Protein AF-A0A6C0AN72-F1 (afdb_monomer_lite)

Sequence (175 aa):
MSFSGPPPAMPPPSGPFEASLTKIASSPYSLAVAIFLINLGGRFLPMEISKEQEKFLNQPWFRRIIIFVIFFLATRNIITAAWMALIVILCVGYLFNENSSLCILGKGGINNATCKTKGAAQTLGLTQEETAILKSLQDKASKLEVKQEPAEVNTKFGLKSHDQYSKVMRGLWGQ

Foldseek 3Di:
DPPCDPDPPDDPQPDPVSVVVVVQCPDPVNVVVVVVVVVVCVVCVVVPDDPVRVVVCPDPVNVLVVQLVVLCVVPVDNVRSVVVSVVCCCVVVECCDLAHCNPPCDPDHDVPRHRPNPDVVVVVDDDPVRVVVVVVVVVVVVVVVVPDDDDDDPPPDDDPPPCPVVVVVCVVPPD

Organism: NCBI:txid1070528

Structure (mmCIF, N/CA/C/O backbone):
data_AF-A0A6C0AN72-F1
#
_entry.id   AF-A0A6C0AN72-F1
#
loop_
_atom_site.group_PDB
_atom_site.id
_atom_site.type_symbol
_atom_site.label_atom_id
_atom_site.label_alt_id
_atom_site.label_comp_id
_atom_site.label_asym_id
_atom_site.label_entity_id
_atom_site.label_seq_id
_atom_site.pdbx_PDB_ins_code
_atom_site.Cartn_x
_atom_site.Cartn_y
_atom_site.Cartn_z
_atom_site.occupancy
_atom_site.B_iso_or_equiv
_atom_site.auth_seq_id
_atom_site.auth_comp_id
_atom_site.auth_asym_id
_atom_site.auth_atom_id
_atom_site.pdbx_PDB_model_num
ATOM 1 N N . MET A 1 1 ? 3.288 -17.038 -23.837 1.00 40.81 1 MET A N 1
ATOM 2 C CA . MET A 1 1 ? 3.348 -15.568 -23.992 1.00 40.81 1 MET A CA 1
ATOM 3 C C . MET A 1 1 ? 4.527 -15.077 -23.164 1.00 40.81 1 MET A C 1
ATOM 5 O O . MET A 1 1 ? 4.450 -15.122 -21.944 1.00 40.81 1 MET A O 1
ATOM 9 N N . SER A 1 2 ? 5.655 -14.759 -23.809 1.00 44.03 2 SER A N 1
ATOM 10 C CA . SER A 1 2 ? 6.869 -14.303 -23.120 1.00 44.03 2 SER A CA 1
ATOM 11 C C . SER A 1 2 ? 6.677 -12.849 -22.697 1.00 44.03 2 SER A C 1
ATOM 13 O O . SER A 1 2 ? 6.742 -11.956 -23.534 1.00 44.03 2 SER A O 1
ATOM 15 N N . PHE A 1 3 ? 6.416 -12.607 -21.412 1.00 56.12 3 PHE A N 1
ATOM 16 C CA . PHE A 1 3 ? 6.334 -11.265 -20.813 1.00 56.12 3 PHE A CA 1
ATOM 17 C C . PHE A 1 3 ? 7.716 -10.596 -20.643 1.00 56.12 3 PHE A C 1
ATOM 19 O O . PHE A 1 3 ? 7.883 -9.681 -19.844 1.00 56.12 3 PHE A O 1
ATOM 26 N N . SER A 1 4 ? 8.725 -11.031 -21.398 1.00 58.91 4 SER A N 1
ATOM 27 C CA . SER A 1 4 ? 10.055 -10.425 -21.436 1.00 58.91 4 SER A CA 1
ATOM 28 C C . SER A 1 4 ? 10.092 -9.317 -22.491 1.00 58.91 4 SER A C 1
ATOM 30 O O . SER A 1 4 ? 10.708 -9.466 -23.548 1.00 58.91 4 SER A O 1
ATOM 32 N N . GLY A 1 5 ? 9.391 -8.212 -22.233 1.00 63.72 5 GLY A N 1
ATOM 33 C CA . GLY A 1 5 ? 9.683 -6.971 -22.950 1.00 63.72 5 GLY A CA 1
ATOM 34 C C . GLY A 1 5 ? 11.167 -6.608 -22.769 1.00 63.72 5 GLY A C 1
ATOM 35 O O . GLY A 1 5 ? 11.765 -7.019 -21.768 1.00 63.72 5 GLY A O 1
ATOM 36 N N . PRO A 1 6 ? 11.785 -5.875 -23.713 1.00 65.12 6 PRO A N 1
ATOM 37 C CA . PRO A 1 6 ? 13.141 -5.375 -23.534 1.00 65.12 6 PRO A CA 1
ATOM 38 C C . PRO A 1 6 ? 13.240 -4.666 -22.177 1.00 65.12 6 PRO A C 1
ATOM 40 O O . PRO A 1 6 ? 12.347 -3.871 -21.861 1.00 65.12 6 PRO A O 1
ATOM 43 N N . PRO A 1 7 ? 14.263 -4.959 -21.353 1.00 61.19 7 PRO A N 1
ATOM 44 C CA . PRO A 1 7 ? 14.439 -4.250 -20.097 1.00 61.19 7 PRO A CA 1
ATOM 45 C C . PRO A 1 7 ? 14.474 -2.745 -20.396 1.00 61.19 7 PRO A C 1
ATOM 47 O O . PRO A 1 7 ? 15.078 -2.349 -21.399 1.00 61.19 7 PRO A O 1
ATOM 50 N N . PRO A 1 8 ? 13.802 -1.908 -19.583 1.00 68.56 8 PRO A N 1
ATOM 51 C CA . PRO A 1 8 ? 13.799 -0.467 -19.791 1.00 68.56 8 PRO A CA 1
ATOM 52 C C . PRO A 1 8 ? 15.246 0.004 -19.938 1.00 68.56 8 PRO A C 1
ATOM 54 O O . PRO A 1 8 ? 16.088 -0.323 -19.100 1.00 68.56 8 PRO A O 1
ATOM 57 N N . ALA A 1 9 ? 15.535 0.705 -21.037 1.00 63.47 9 ALA A N 1
ATOM 58 C CA . ALA A 1 9 ? 16.872 1.183 -21.345 1.00 63.47 9 ALA A CA 1
ATOM 59 C C . ALA A 1 9 ? 17.302 2.163 -20.247 1.00 63.47 9 ALA A C 1
ATOM 61 O O . ALA A 1 9 ? 16.905 3.328 -20.247 1.00 63.47 9 ALA A O 1
ATOM 62 N N . MET A 1 10 ? 18.063 1.666 -19.270 1.00 70.19 10 MET A N 1
ATOM 63 C CA . MET A 1 10 ? 18.704 2.527 -18.288 1.00 70.19 10 MET A CA 1
ATOM 64 C C . MET A 1 10 ? 19.649 3.468 -19.041 1.00 70.19 10 MET A C 1
ATOM 66 O O . MET A 1 10 ? 20.373 3.005 -19.930 1.00 70.19 10 MET A O 1
ATOM 70 N N . PRO A 1 11 ? 19.640 4.775 -18.725 1.00 74.12 11 PRO A N 1
ATOM 71 C CA . PRO A 1 11 ? 20.597 5.698 -19.311 1.00 74.12 11 PRO A CA 1
ATOM 72 C C . PRO A 1 11 ? 22.018 5.176 -19.044 1.00 74.12 11 PRO A C 1
ATOM 74 O O . PRO A 1 11 ? 22.278 4.656 -17.954 1.00 74.12 11 PRO A O 1
ATOM 77 N N . PRO A 1 12 ? 22.929 5.256 -20.031 1.00 75.50 12 PRO A N 1
ATOM 78 C CA . PRO A 1 12 ? 24.279 4.743 -19.869 1.00 75.50 12 PRO A CA 1
ATOM 79 C C . PRO A 1 12 ? 24.960 5.437 -18.678 1.00 75.50 12 PRO A C 1
ATOM 81 O O . PRO A 1 12 ? 24.779 6.644 -18.494 1.00 75.50 12 PRO A O 1
ATOM 84 N N . PRO A 1 13 ? 25.726 4.696 -17.858 1.00 80.88 13 PRO A N 1
ATOM 85 C CA . PRO A 1 13 ? 26.353 5.251 -16.668 1.00 80.88 13 PRO A CA 1
ATOM 86 C C . PRO A 1 13 ? 27.289 6.397 -17.056 1.00 80.88 13 PRO A C 1
ATOM 88 O O . PRO A 1 13 ? 28.160 6.242 -17.910 1.00 80.88 13 PRO A O 1
ATOM 91 N N . SER A 1 14 ? 27.118 7.545 -16.406 1.00 82.56 14 SER A N 1
ATOM 92 C CA . SER A 1 14 ? 27.872 8.773 -16.678 1.00 82.56 14 SER A CA 1
ATOM 93 C C . SER A 1 14 ? 29.312 8.746 -16.142 1.00 82.56 14 SER A C 1
ATOM 95 O O . SER A 1 14 ? 30.086 9.654 -16.434 1.00 82.56 14 SER A O 1
ATOM 97 N N . GLY A 1 15 ? 29.700 7.704 -15.390 1.00 91.31 15 GLY A N 1
ATOM 98 C CA . GLY A 1 15 ? 31.050 7.534 -14.850 1.00 91.31 15 GLY A CA 1
ATOM 99 C C . GLY A 1 15 ? 31.372 6.108 -14.367 1.00 91.31 15 GLY A C 1
ATOM 100 O O . GLY A 1 15 ? 30.485 5.252 -14.289 1.00 91.31 15 GLY A O 1
ATOM 101 N N . PRO A 1 16 ? 32.642 5.826 -14.013 1.00 87.19 16 PRO A N 1
ATOM 102 C CA . PRO A 1 16 ? 33.105 4.487 -13.620 1.00 87.19 16 PRO A CA 1
ATOM 103 C C . PRO A 1 16 ? 32.466 3.973 -12.318 1.00 87.19 16 PRO A C 1
ATOM 105 O O . PRO A 1 16 ? 32.277 2.765 -12.146 1.00 87.19 16 PRO A O 1
ATOM 108 N N . PHE A 1 17 ? 32.090 4.886 -11.419 1.00 89.56 17 PHE A N 1
ATOM 109 C CA . PHE A 1 17 ? 31.356 4.566 -10.196 1.00 89.56 17 PHE A CA 1
ATOM 110 C C . PHE A 1 17 ? 29.932 4.085 -10.506 1.00 89.56 17 PHE A C 1
ATOM 112 O O . PHE A 1 17 ? 29.565 2.971 -10.134 1.00 89.56 17 PHE A O 1
ATOM 119 N N . GLU A 1 18 ? 29.179 4.863 -11.286 1.00 87.50 18 GLU A N 1
ATOM 120 C CA . GLU A 1 18 ? 27.825 4.515 -11.738 1.00 87.50 18 GLU A CA 1
ATOM 121 C C . GLU A 1 18 ? 27.803 3.191 -12.512 1.00 87.50 18 GLU A C 1
ATOM 123 O O . GLU A 1 18 ? 26.908 2.362 -12.337 1.00 87.50 18 GLU A O 1
ATOM 128 N N . ALA A 1 19 ? 28.835 2.932 -13.321 1.00 86.69 19 ALA A N 1
ATOM 129 C CA . ALA A 1 19 ? 28.974 1.676 -14.052 1.00 86.69 19 ALA A CA 1
ATOM 130 C C . ALA A 1 19 ? 29.159 0.473 -13.113 1.00 86.69 19 ALA A C 1
ATOM 132 O O . ALA A 1 19 ? 28.597 -0.598 -13.352 1.00 86.69 19 ALA A O 1
ATOM 133 N N . SER A 1 20 ? 29.923 0.642 -12.033 1.00 90.19 20 SER A N 1
ATOM 134 C CA . SER A 1 20 ? 30.129 -0.402 -11.025 1.00 90.19 20 SER A CA 1
ATOM 135 C C . SER A 1 20 ? 28.856 -0.654 -10.214 1.00 90.19 20 SER A C 1
ATOM 137 O O . SER A 1 20 ? 28.463 -1.808 -10.040 1.00 90.19 20 SER A O 1
ATOM 139 N N . LEU A 1 21 ? 28.154 0.406 -9.800 1.00 90.00 21 LEU A N 1
ATOM 140 C CA . LEU A 1 21 ? 26.867 0.297 -9.105 1.00 90.00 21 LEU A CA 1
ATOM 141 C C . LEU A 1 21 ? 25.802 -0.383 -9.965 1.00 90.00 21 LEU A C 1
ATOM 143 O O . LEU A 1 21 ? 25.111 -1.281 -9.490 1.00 90.00 21 LEU A O 1
ATOM 147 N N . THR A 1 22 ? 25.712 -0.019 -11.244 1.00 87.75 22 THR A N 1
ATOM 148 C CA . THR A 1 22 ? 24.747 -0.616 -12.179 1.00 87.75 22 THR A CA 1
ATOM 149 C C . THR A 1 22 ? 25.014 -2.111 -12.369 1.00 87.75 22 THR A C 1
ATOM 151 O O . THR A 1 22 ? 24.078 -2.912 -12.380 1.00 87.75 22 THR A O 1
ATOM 154 N N . LYS A 1 23 ? 26.286 -2.526 -12.451 1.00 88.50 23 LYS A N 1
ATOM 155 C CA . LYS A 1 23 ? 26.663 -3.950 -12.517 1.00 88.50 23 LYS A CA 1
ATOM 156 C C . LYS A 1 23 ? 26.270 -4.715 -11.254 1.00 88.50 23 LYS A C 1
ATOM 158 O O . LYS A 1 23 ? 25.756 -5.824 -11.353 1.00 88.50 23 LYS A O 1
ATOM 163 N N . ILE A 1 24 ? 26.477 -4.125 -10.077 1.00 90.62 24 ILE A N 1
ATOM 164 C CA . ILE A 1 24 ? 26.091 -4.749 -8.806 1.00 90.62 24 ILE A CA 1
ATOM 165 C C . ILE A 1 24 ? 24.566 -4.843 -8.708 1.00 90.62 24 ILE A C 1
ATOM 167 O O . ILE A 1 24 ? 24.042 -5.911 -8.409 1.00 90.62 24 ILE A O 1
ATOM 171 N N . ALA A 1 25 ? 23.837 -3.767 -9.004 1.00 87.81 25 ALA A N 1
ATOM 172 C CA . ALA A 1 25 ? 22.380 -3.713 -8.881 1.00 87.81 25 ALA A CA 1
ATOM 173 C C . ALA A 1 25 ? 21.642 -4.620 -9.883 1.00 87.81 25 ALA A C 1
ATOM 175 O O . ALA A 1 25 ? 20.566 -5.121 -9.574 1.00 87.81 25 ALA A O 1
ATOM 176 N N . SER A 1 26 ? 22.216 -4.855 -11.065 1.00 87.31 26 SER A N 1
ATOM 177 C CA . SER A 1 26 ? 21.625 -5.717 -12.100 1.00 87.31 26 SER A CA 1
ATOM 178 C C . SER A 1 26 ? 21.929 -7.209 -11.929 1.00 87.31 26 SER A C 1
ATOM 180 O O . SER A 1 26 ? 21.339 -8.033 -12.629 1.00 87.31 26 SER A O 1
ATOM 182 N N . SER A 1 27 ? 22.828 -7.587 -11.013 1.00 92.50 27 SER A N 1
ATOM 183 C CA . SER A 1 27 ? 23.144 -8.999 -10.790 1.00 92.50 27 SER A CA 1
ATOM 184 C C . SER A 1 27 ? 21.942 -9.757 -10.188 1.00 92.50 27 SER A C 1
ATOM 186 O O . SER A 1 27 ? 21.276 -9.252 -9.284 1.00 92.50 27 SER A O 1
ATOM 188 N N . PRO A 1 28 ? 21.654 -11.000 -10.613 1.00 88.75 28 PRO A N 1
ATOM 189 C CA . PRO A 1 28 ? 20.535 -11.772 -10.062 1.00 88.75 28 PRO A CA 1
ATOM 190 C C . PRO A 1 28 ? 20.706 -12.080 -8.565 1.00 88.75 28 PRO A C 1
ATOM 192 O O . PRO A 1 28 ? 19.724 -12.170 -7.831 1.00 88.75 28 PRO A O 1
ATOM 195 N N . TYR A 1 29 ? 21.951 -12.194 -8.095 1.00 93.25 29 TYR A N 1
ATOM 196 C CA . TYR A 1 29 ? 22.264 -12.430 -6.686 1.00 93.25 29 TYR A CA 1
ATOM 197 C C . TYR A 1 29 ? 21.928 -11.224 -5.805 1.00 93.25 29 TYR A C 1
ATOM 199 O O . TYR A 1 29 ? 21.348 -11.398 -4.736 1.00 93.25 29 TYR A O 1
ATOM 207 N N . SER A 1 30 ? 22.239 -10.001 -6.247 1.00 92.50 30 SER A N 1
ATOM 208 C CA . SER A 1 30 ? 21.899 -8.793 -5.486 1.00 92.50 30 SER A CA 1
ATOM 209 C C . SER A 1 30 ? 20.390 -8.575 -5.425 1.00 92.50 30 SER A C 1
ATOM 211 O O . SER A 1 30 ? 19.877 -8.211 -4.369 1.00 92.50 30 SER A O 1
ATOM 213 N N . LEU A 1 31 ? 19.664 -8.887 -6.503 1.00 90.44 31 LEU A N 1
ATOM 214 C CA . LEU A 1 31 ? 18.203 -8.853 -6.507 1.00 90.44 31 LEU A CA 1
ATOM 215 C C . LEU A 1 31 ? 17.613 -9.871 -5.520 1.00 90.44 31 LEU A C 1
ATOM 217 O O . LEU A 1 31 ? 16.717 -9.532 -4.746 1.00 90.44 31 LEU A O 1
ATOM 221 N N . ALA A 1 32 ? 18.140 -11.098 -5.500 1.00 90.81 32 ALA A N 1
ATOM 222 C CA . ALA A 1 32 ? 17.707 -12.132 -4.563 1.00 90.81 32 ALA A CA 1
ATOM 223 C C . ALA A 1 32 ? 17.955 -11.722 -3.101 1.00 90.81 32 ALA A C 1
ATOM 225 O O . ALA A 1 32 ? 17.061 -11.842 -2.261 1.00 90.81 32 ALA A O 1
ATOM 226 N N . VAL A 1 33 ? 19.137 -11.171 -2.807 1.00 94.12 33 VAL A N 1
ATOM 227 C CA . VAL A 1 33 ? 19.473 -10.647 -1.475 1.00 94.12 33 VAL A CA 1
ATOM 228 C C . VAL A 1 33 ? 18.574 -9.465 -1.107 1.00 94.12 33 VAL A C 1
ATOM 230 O O . VAL A 1 33 ? 18.077 -9.415 0.013 1.00 94.12 33 VAL A O 1
ATOM 233 N N . ALA A 1 34 ? 18.295 -8.546 -2.033 1.00 91.31 34 ALA A N 1
ATOM 234 C CA . ALA A 1 34 ? 17.419 -7.404 -1.778 1.00 91.31 34 ALA A CA 1
ATOM 235 C C . ALA A 1 34 ? 15.985 -7.840 -1.436 1.00 91.31 34 ALA A C 1
ATOM 237 O O . ALA A 1 34 ? 15.409 -7.347 -0.468 1.00 91.31 34 ALA A O 1
ATOM 238 N N . ILE A 1 35 ? 15.420 -8.804 -2.169 1.00 90.62 35 ILE A N 1
ATOM 239 C CA . ILE A 1 35 ? 14.084 -9.353 -1.881 1.00 90.62 35 ILE A CA 1
ATOM 240 C C . ILE A 1 35 ? 14.065 -10.042 -0.513 1.00 90.62 35 ILE A C 1
ATOM 242 O O . ILE A 1 35 ? 13.122 -9.860 0.263 1.00 90.62 35 ILE A O 1
ATOM 246 N N . PHE A 1 36 ? 15.107 -10.808 -0.189 1.00 92.44 36 PHE A N 1
ATOM 247 C CA . PHE A 1 36 ? 15.247 -11.433 1.124 1.00 92.44 36 PHE A CA 1
ATOM 248 C C . PHE A 1 36 ? 15.302 -10.384 2.247 1.00 92.44 36 PHE A C 1
ATOM 250 O O . PHE A 1 36 ? 14.553 -10.479 3.222 1.00 92.44 36 PHE A O 1
ATOM 257 N N . LEU A 1 37 ? 16.118 -9.341 2.080 1.00 92.62 37 LEU A N 1
ATOM 258 C CA . LEU A 1 37 ? 16.248 -8.247 3.042 1.00 92.62 37 LEU A CA 1
ATOM 259 C C . LEU A 1 37 ? 14.956 -7.441 3.203 1.00 92.62 37 LEU A C 1
ATOM 261 O O . LEU A 1 37 ? 14.661 -7.032 4.318 1.00 92.62 37 LEU A O 1
ATOM 265 N N . ILE A 1 38 ? 14.158 -7.245 2.150 1.00 89.69 38 ILE A N 1
ATOM 266 C CA . ILE A 1 38 ? 12.850 -6.570 2.251 1.00 89.69 38 ILE A CA 1
ATOM 267 C C . ILE A 1 38 ? 11.884 -7.382 3.120 1.00 89.69 38 ILE A C 1
ATOM 269 O O . ILE A 1 38 ? 11.217 -6.823 3.992 1.00 89.69 38 ILE A O 1
ATOM 273 N N . ASN A 1 39 ? 11.827 -8.701 2.915 1.00 87.56 39 ASN A N 1
ATOM 274 C CA . ASN A 1 39 ? 10.975 -9.579 3.720 1.00 87.56 39 ASN A CA 1
ATOM 275 C C . ASN A 1 39 ? 11.410 -9.598 5.191 1.00 87.56 39 ASN A C 1
ATOM 277 O O . ASN A 1 39 ? 10.563 -9.590 6.085 1.00 87.56 39 ASN A O 1
ATOM 281 N N . LEU A 1 40 ? 12.721 -9.574 5.449 1.00 88.69 40 LEU A N 1
ATOM 282 C CA . LEU A 1 40 ? 13.260 -9.482 6.802 1.00 88.69 40 LEU A CA 1
ATOM 283 C C . LEU A 1 40 ? 12.966 -8.105 7.418 1.00 88.69 40 LEU A C 1
ATOM 285 O O . LEU A 1 40 ? 12.387 -8.015 8.499 1.00 88.69 40 LEU A O 1
ATOM 289 N N . GLY A 1 41 ? 13.282 -7.032 6.692 1.00 83.12 41 GLY A N 1
ATOM 290 C CA . GLY A 1 41 ? 13.080 -5.644 7.101 1.00 83.12 41 GLY A CA 1
ATOM 291 C C . GLY A 1 41 ? 11.632 -5.345 7.472 1.00 83.12 41 GLY A C 1
ATOM 292 O O . GLY A 1 41 ? 11.393 -4.682 8.475 1.00 83.12 41 GLY A O 1
ATOM 293 N N . GLY A 1 42 ? 10.655 -5.923 6.767 1.00 83.62 42 GLY A N 1
ATOM 294 C CA . GLY A 1 42 ? 9.236 -5.778 7.107 1.00 83.62 42 GLY A CA 1
ATOM 295 C C . GLY A 1 42 ? 8.878 -6.200 8.541 1.00 83.62 42 GLY A C 1
ATOM 296 O O . GLY A 1 42 ? 7.970 -5.623 9.134 1.00 83.62 42 GLY A O 1
ATOM 297 N N . ARG A 1 43 ? 9.605 -7.162 9.127 1.00 82.12 43 ARG A N 1
ATOM 298 C CA . ARG A 1 43 ? 9.390 -7.626 10.508 1.00 82.12 43 ARG A CA 1
ATOM 299 C C . ARG A 1 43 ? 10.169 -6.817 11.547 1.00 82.12 43 ARG A C 1
ATOM 301 O O . ARG A 1 43 ? 9.694 -6.690 12.671 1.00 82.12 43 ARG A O 1
ATOM 308 N N . PHE A 1 44 ? 11.346 -6.299 11.193 1.00 80.62 44 PHE A N 1
ATOM 309 C CA . PHE A 1 44 ? 12.219 -5.572 12.125 1.00 80.62 44 PHE A CA 1
ATOM 310 C C . PHE A 1 44 ? 11.965 -4.061 12.155 1.00 80.62 44 PHE A C 1
ATOM 312 O O . PHE A 1 44 ? 12.136 -3.451 13.206 1.00 80.62 44 PHE A O 1
ATOM 319 N N . LEU A 1 45 ? 11.462 -3.475 11.065 1.00 81.38 45 LEU A N 1
ATOM 320 C CA . LEU A 1 45 ? 11.132 -2.049 10.993 1.00 81.38 45 LEU A CA 1
ATOM 321 C C . LEU A 1 45 ? 10.161 -1.587 12.093 1.00 81.38 45 LEU A C 1
ATOM 323 O O . LEU A 1 45 ? 10.429 -0.553 12.690 1.00 81.38 45 LEU A O 1
ATOM 327 N N . PRO A 1 46 ? 9.080 -2.316 12.438 1.00 79.88 46 PRO A N 1
ATOM 328 C CA . PRO A 1 46 ? 8.186 -1.885 13.513 1.00 79.88 46 PRO A CA 1
ATOM 329 C C . PRO A 1 46 ? 8.827 -1.868 14.910 1.00 79.88 46 PRO A C 1
ATOM 331 O O . PRO A 1 46 ? 8.326 -1.163 15.777 1.00 79.88 46 PRO A O 1
ATOM 334 N N . MET A 1 47 ? 9.909 -2.625 15.148 1.00 76.94 47 MET A N 1
ATOM 335 C CA . MET A 1 47 ? 10.554 -2.704 16.471 1.00 76.94 47 MET A CA 1
ATOM 336 C C . MET A 1 47 ? 11.432 -1.489 16.792 1.00 76.94 47 MET A C 1
ATOM 338 O O . MET A 1 47 ? 11.644 -1.194 17.965 1.00 76.94 47 MET A O 1
ATOM 342 N N . GLU A 1 48 ? 11.918 -0.772 15.778 1.00 81.00 48 GLU A N 1
ATOM 343 C CA . GLU A 1 48 ? 12.751 0.430 15.952 1.00 81.00 48 GLU A CA 1
ATOM 344 C C . GLU A 1 48 ? 11.930 1.729 16.011 1.00 81.00 48 GLU A C 1
ATOM 346 O O . GLU A 1 48 ? 12.475 2.818 16.194 1.00 81.00 48 GLU A O 1
ATOM 351 N N . ILE A 1 49 ? 10.609 1.633 15.859 1.00 85.25 49 ILE A N 1
ATOM 352 C CA . ILE A 1 49 ? 9.717 2.785 15.774 1.00 85.25 49 ILE A CA 1
ATOM 353 C C . ILE A 1 49 ? 9.302 3.254 17.172 1.00 85.25 49 ILE A C 1
ATOM 355 O O . ILE A 1 49 ? 8.898 2.476 18.034 1.00 85.25 49 ILE A O 1
ATOM 359 N N . SER A 1 50 ? 9.384 4.567 17.394 1.00 88.12 50 SER A N 1
ATOM 360 C CA . SER A 1 50 ? 8.924 5.216 18.627 1.00 88.12 50 SER A CA 1
ATOM 361 C C . SER A 1 50 ? 7.407 5.063 18.810 1.00 88.12 50 SER A C 1
ATOM 363 O O . SER A 1 50 ? 6.651 5.068 17.841 1.00 88.12 50 SER A O 1
ATOM 365 N N . LYS A 1 51 ? 6.930 5.034 20.061 1.00 86.62 51 LYS A N 1
ATOM 366 C CA . LYS A 1 51 ? 5.493 4.928 20.393 1.00 86.62 51 LYS A CA 1
ATOM 367 C C . LYS A 1 51 ? 4.626 5.995 19.706 1.00 86.62 51 LYS A C 1
ATOM 369 O O . LYS A 1 51 ? 3.512 5.709 19.274 1.00 86.62 51 LYS A O 1
ATOM 374 N N . GLU A 1 52 ? 5.138 7.218 19.569 1.00 86.88 52 GLU A N 1
ATOM 375 C CA . GLU A 1 52 ? 4.414 8.305 18.890 1.00 86.88 52 GLU A CA 1
ATOM 376 C C . GLU A 1 52 ? 4.343 8.087 17.373 1.00 86.88 52 GLU A C 1
ATOM 378 O O . GLU A 1 52 ? 3.319 8.345 16.737 1.00 86.88 52 GLU A O 1
ATOM 383 N N . GLN A 1 53 ? 5.413 7.551 16.785 1.00 88.12 53 GLN A N 1
ATOM 384 C CA . GLN A 1 53 ? 5.440 7.195 15.370 1.00 88.12 53 GLN A CA 1
ATOM 385 C C . GLN A 1 53 ? 4.508 6.013 15.096 1.00 88.12 53 GLN A C 1
ATOM 387 O O . GLN A 1 53 ? 3.751 6.047 14.131 1.00 88.12 53 GLN A O 1
ATOM 392 N N . GLU A 1 54 ? 4.475 5.010 15.972 1.00 87.44 54 GLU A N 1
ATOM 393 C CA . GLU A 1 54 ? 3.546 3.886 15.862 1.00 87.44 54 GLU A CA 1
ATOM 394 C C . GLU A 1 54 ? 2.089 4.371 15.839 1.00 87.44 54 GLU A C 1
ATOM 396 O O . GLU A 1 54 ? 1.302 3.955 14.986 1.00 87.44 54 GLU A O 1
ATOM 401 N N . LYS A 1 55 ? 1.730 5.318 16.714 1.00 88.38 55 LYS A N 1
ATOM 402 C CA . LYS A 1 55 ? 0.388 5.915 16.751 1.00 88.38 55 LYS A CA 1
ATOM 403 C C . LYS A 1 55 ? 0.025 6.643 15.456 1.00 88.38 55 LYS A C 1
ATOM 405 O O . LYS A 1 55 ? -1.138 6.602 15.046 1.00 88.38 55 LYS A O 1
ATOM 410 N N . PHE A 1 56 ? 0.992 7.299 14.817 1.00 89.31 56 PHE A N 1
ATOM 411 C CA . PHE A 1 56 ? 0.810 7.935 13.512 1.00 89.31 56 PHE A CA 1
ATOM 412 C C . PHE A 1 56 ? 0.650 6.898 12.389 1.00 89.31 56 PHE A C 1
ATOM 414 O O . PHE A 1 56 ? -0.286 6.988 11.595 1.00 89.31 56 PHE A O 1
ATOM 421 N N . LEU A 1 57 ? 1.503 5.871 12.359 1.00 87.88 57 LEU A N 1
ATOM 422 C CA . LEU A 1 57 ? 1.476 4.818 11.337 1.00 87.88 57 LEU A CA 1
ATOM 423 C C . LEU A 1 57 ? 0.238 3.916 11.445 1.00 87.88 57 LEU A C 1
ATOM 425 O O . LEU A 1 57 ? -0.258 3.411 10.435 1.00 87.88 57 LEU A O 1
ATOM 429 N N . ASN A 1 58 ? -0.302 3.748 12.654 1.00 87.69 58 ASN A N 1
ATOM 430 C CA . ASN A 1 58 ? -1.537 3.006 12.897 1.00 87.69 58 ASN A CA 1
ATOM 431 C C . ASN A 1 58 ? -2.808 3.777 12.525 1.00 87.69 58 ASN A C 1
ATOM 433 O O . ASN A 1 58 ? -3.895 3.195 12.557 1.00 87.69 58 ASN A O 1
ATOM 437 N N . GLN A 1 59 ? -2.709 5.048 12.122 1.00 92.38 59 GLN A N 1
ATOM 438 C CA . GLN A 1 59 ? -3.881 5.785 11.669 1.00 92.38 59 GLN A CA 1
ATOM 439 C C . GLN A 1 59 ? -4.477 5.153 10.397 1.00 92.38 59 GLN A C 1
ATOM 441 O O . GLN A 1 59 ? -3.758 4.877 9.430 1.00 92.38 59 GLN A O 1
ATOM 446 N N . PRO A 1 60 ? -5.809 4.967 10.333 1.00 88.44 60 PRO A N 1
ATOM 447 C CA . PRO A 1 60 ? -6.455 4.281 9.217 1.00 88.44 60 PRO A CA 1
ATOM 448 C C . PRO A 1 60 ? -6.292 5.020 7.882 1.00 88.44 60 PRO A C 1
ATOM 450 O O . PRO A 1 60 ? -6.233 4.378 6.836 1.00 88.44 60 PRO A O 1
ATOM 453 N N . TRP A 1 61 ? -6.187 6.353 7.894 1.00 91.06 61 TRP A N 1
ATOM 454 C CA . TRP A 1 61 ? -5.920 7.139 6.686 1.00 91.06 61 TRP A CA 1
ATOM 455 C C . TRP A 1 61 ? -4.490 6.916 6.173 1.00 91.06 61 TRP A C 1
ATOM 457 O O . TRP A 1 61 ? -4.297 6.704 4.978 1.00 91.06 61 TRP A O 1
ATOM 467 N N . PHE A 1 62 ? -3.504 6.867 7.074 1.00 92.81 62 PHE A N 1
ATOM 468 C CA . PHE A 1 62 ? -2.103 6.658 6.720 1.00 92.81 62 PHE A CA 1
ATOM 469 C C . PHE A 1 62 ? -1.884 5.265 6.120 1.00 92.81 62 PHE A C 1
ATOM 471 O O . PHE A 1 62 ? -1.254 5.116 5.073 1.00 92.81 62 PHE A O 1
ATOM 478 N N . ARG A 1 63 ? -2.514 4.241 6.707 1.00 89.88 63 ARG A N 1
ATOM 479 C CA . ARG A 1 63 ? -2.490 2.875 6.166 1.00 89.88 63 ARG A CA 1
ATOM 480 C C . ARG A 1 63 ? -3.046 2.798 4.737 1.00 89.88 63 ARG A C 1
ATOM 482 O O . ARG A 1 63 ? -2.498 2.079 3.906 1.00 89.88 63 ARG A O 1
ATOM 489 N N . ARG A 1 64 ? -4.104 3.556 4.422 1.00 93.31 64 ARG A N 1
ATOM 490 C CA . ARG A 1 64 ? -4.671 3.639 3.060 1.00 93.31 64 ARG A CA 1
ATOM 491 C C . ARG A 1 64 ? -3.717 4.329 2.084 1.00 93.31 64 ARG A C 1
ATOM 493 O O . ARG A 1 64 ? -3.602 3.882 0.945 1.00 93.31 64 ARG A O 1
ATOM 500 N N . ILE A 1 65 ? -2.996 5.359 2.534 1.00 94.38 65 ILE A N 1
ATOM 501 C CA . ILE A 1 65 ? -1.955 6.015 1.730 1.00 94.38 65 ILE A CA 1
ATOM 502 C C . ILE A 1 65 ? -0.816 5.046 1.416 1.00 94.38 65 ILE A C 1
ATOM 504 O O . ILE A 1 65 ? -0.398 4.987 0.265 1.00 94.38 65 ILE A O 1
ATOM 508 N N . ILE A 1 66 ? -0.355 4.238 2.378 1.00 92.81 66 ILE A N 1
ATOM 509 C CA . ILE A 1 66 ? 0.683 3.225 2.113 1.00 92.81 66 ILE A CA 1
ATOM 510 C C . ILE A 1 66 ? 0.243 2.263 1.003 1.00 92.81 66 ILE A C 1
ATOM 512 O O . ILE A 1 66 ? 1.011 2.005 0.080 1.00 92.81 66 ILE A O 1
ATOM 516 N N . ILE A 1 67 ? -0.996 1.764 1.054 1.00 93.25 67 ILE A N 1
ATOM 517 C CA . ILE A 1 67 ? -1.532 0.862 0.021 1.00 93.25 67 ILE A CA 1
ATOM 518 C C . ILE A 1 67 ? -1.502 1.540 -1.356 1.00 93.25 67 ILE A C 1
ATOM 520 O O . ILE A 1 67 ? -1.056 0.937 -2.332 1.00 93.25 67 ILE A O 1
ATOM 524 N N . PHE A 1 68 ? -1.916 2.806 -1.435 1.00 95.19 68 PHE A N 1
ATOM 525 C CA . PHE A 1 68 ? -1.818 3.585 -2.669 1.00 95.19 68 PHE A CA 1
ATOM 526 C C . PHE A 1 68 ? -0.370 3.730 -3.156 1.00 95.19 68 PHE A C 1
ATOM 528 O O . PHE A 1 68 ? -0.104 3.503 -4.334 1.00 95.19 68 PHE A O 1
ATOM 535 N N . VAL A 1 69 ? 0.574 4.049 -2.267 1.00 95.06 69 VAL A N 1
ATOM 536 C CA . VAL A 1 69 ? 1.998 4.200 -2.609 1.00 95.06 69 VAL A CA 1
ATOM 537 C C . VAL A 1 69 ? 2.582 2.894 -3.149 1.00 95.06 69 VAL A C 1
ATOM 539 O O . VAL A 1 69 ? 3.329 2.928 -4.125 1.00 95.06 69 VAL A O 1
ATOM 542 N N . ILE A 1 70 ? 2.207 1.743 -2.585 1.00 93.06 70 ILE A N 1
ATOM 543 C CA . ILE A 1 70 ? 2.635 0.426 -3.083 1.00 93.06 70 ILE A CA 1
ATOM 544 C C . ILE A 1 70 ? 2.144 0.209 -4.522 1.00 93.06 70 ILE A C 1
ATOM 546 O O . ILE A 1 70 ? 2.935 -0.149 -5.397 1.00 93.06 70 ILE A O 1
ATOM 550 N N . PHE A 1 71 ? 0.866 0.483 -4.803 1.00 95.44 71 PHE A N 1
ATOM 551 C CA . PHE A 1 71 ? 0.330 0.378 -6.165 1.00 95.44 71 PHE A CA 1
ATOM 552 C C . PHE A 1 71 ? 0.942 1.396 -7.125 1.00 95.44 71 PHE A C 1
ATOM 554 O O . PHE A 1 71 ? 1.200 1.071 -8.286 1.00 95.44 71 PHE A O 1
ATOM 561 N N . PHE A 1 72 ? 1.210 2.612 -6.659 1.00 94.69 72 PHE A N 1
ATOM 562 C CA . PHE A 1 72 ? 1.869 3.642 -7.452 1.00 94.69 72 PHE A CA 1
ATOM 563 C C . PHE A 1 72 ? 3.304 3.249 -7.810 1.00 94.69 72 PHE A C 1
ATOM 565 O O . PHE A 1 72 ? 3.712 3.396 -8.961 1.00 94.69 72 PHE A O 1
ATOM 572 N N . LEU A 1 73 ? 4.047 2.670 -6.866 1.00 92.75 73 LEU A N 1
ATOM 573 C CA . LEU A 1 73 ? 5.401 2.179 -7.103 1.00 92.75 73 LEU A CA 1
ATOM 574 C C . LEU A 1 73 ? 5.419 1.023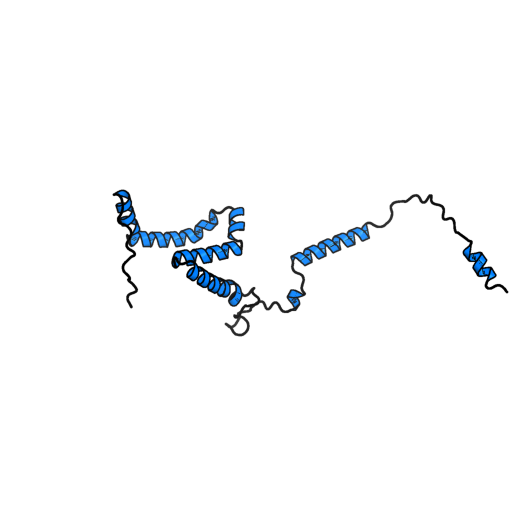 -8.113 1.00 92.75 73 LEU A C 1
ATOM 576 O O . LEU A 1 73 ? 6.312 0.969 -8.960 1.00 92.75 73 LEU A O 1
ATOM 580 N N . ALA A 1 74 ? 4.420 0.138 -8.048 1.00 90.81 74 ALA A N 1
ATOM 581 C CA . ALA A 1 74 ? 4.282 -1.001 -8.951 1.00 90.81 74 ALA A CA 1
ATOM 582 C C . ALA A 1 74 ? 3.862 -0.594 -10.374 1.00 90.81 74 ALA A C 1
ATOM 584 O O . ALA A 1 74 ? 4.408 -1.101 -11.349 1.00 90.81 74 ALA A O 1
ATOM 585 N N . THR A 1 75 ? 2.896 0.317 -10.507 1.00 92.19 75 THR A N 1
ATOM 586 C CA . THR A 1 75 ? 2.297 0.673 -11.809 1.00 92.19 75 THR A CA 1
ATOM 587 C C . THR A 1 75 ? 2.949 1.873 -12.485 1.00 92.19 75 THR A C 1
ATOM 589 O O . THR A 1 75 ? 2.805 2.032 -13.695 1.00 92.19 75 THR A O 1
ATOM 592 N N . ARG A 1 76 ? 3.630 2.745 -11.726 1.00 91.75 76 ARG A N 1
ATOM 593 C CA . ARG A 1 76 ? 4.188 4.030 -12.190 1.00 91.75 76 ARG A CA 1
ATOM 594 C C . ARG A 1 76 ? 3.161 4.959 -12.863 1.00 91.75 76 ARG A C 1
ATOM 596 O O . ARG A 1 76 ? 3.545 5.905 -13.542 1.00 91.75 76 ARG A O 1
ATOM 603 N N . ASN A 1 77 ? 1.862 4.730 -12.647 1.00 92.75 77 ASN A N 1
ATOM 604 C CA . ASN A 1 77 ? 0.765 5.528 -13.194 1.00 92.75 77 ASN A CA 1
ATOM 605 C C . ASN A 1 77 ? -0.214 5.908 -12.075 1.00 92.75 77 ASN A C 1
ATOM 607 O O . ASN A 1 77 ? -0.806 5.037 -11.442 1.00 92.75 77 ASN A O 1
ATOM 611 N N . ILE A 1 78 ? -0.405 7.213 -11.854 1.00 94.56 78 ILE A N 1
ATOM 612 C CA . ILE A 1 78 ? -1.231 7.745 -10.757 1.00 94.56 78 ILE A CA 1
ATOM 613 C C . ILE A 1 78 ? -2.697 7.310 -10.886 1.00 94.56 78 ILE A C 1
ATOM 615 O O . ILE A 1 78 ? -3.302 6.908 -9.894 1.00 94.56 78 ILE A O 1
ATOM 619 N N . ILE A 1 79 ? -3.266 7.360 -12.094 1.00 95.94 79 ILE A N 1
ATOM 620 C CA . ILE A 1 79 ? -4.684 7.054 -12.331 1.00 95.94 79 ILE A CA 1
ATOM 621 C C . ILE A 1 79 ? -4.935 5.562 -12.103 1.00 95.94 79 ILE A C 1
ATOM 623 O O . ILE A 1 79 ? -5.851 5.187 -11.369 1.00 95.94 79 ILE A O 1
ATOM 627 N N . THR A 1 80 ? -4.089 4.706 -12.681 1.00 94.81 80 THR A N 1
ATOM 628 C CA . THR A 1 80 ? -4.193 3.252 -12.505 1.00 94.81 80 THR A CA 1
ATOM 629 C C . THR A 1 80 ? -3.989 2.858 -11.043 1.00 94.81 80 THR A C 1
ATOM 631 O O . THR A 1 80 ? -4.762 2.065 -10.506 1.00 94.81 80 THR A O 1
ATOM 634 N N . ALA A 1 81 ? -2.999 3.445 -10.365 1.00 96.31 81 ALA A N 1
ATOM 635 C CA . ALA A 1 81 ? -2.745 3.194 -8.950 1.00 96.31 81 ALA A CA 1
ATOM 636 C C . ALA A 1 81 ? -3.925 3.601 -8.060 1.00 96.31 81 ALA A C 1
ATOM 638 O O . ALA A 1 81 ? -4.262 2.870 -7.130 1.00 96.31 81 ALA A O 1
ATOM 639 N N . ALA A 1 82 ? -4.575 4.731 -8.355 1.00 95.25 82 ALA A N 1
ATOM 640 C CA . ALA A 1 82 ? -5.728 5.208 -7.599 1.00 95.25 82 ALA A CA 1
ATOM 641 C C . ALA A 1 82 ? -6.910 4.234 -7.696 1.00 95.25 82 ALA A C 1
ATOM 643 O O . ALA A 1 82 ? -7.477 3.863 -6.668 1.00 95.25 82 ALA A O 1
ATOM 644 N N . TRP A 1 83 ? -7.237 3.759 -8.902 1.00 96.69 83 TRP A N 1
ATOM 645 C CA . TRP A 1 83 ? -8.305 2.773 -9.099 1.00 96.69 83 TRP A CA 1
ATOM 646 C C . TRP A 1 83 ? -8.005 1.439 -8.413 1.00 96.69 83 TRP A C 1
ATOM 648 O O . TRP A 1 83 ? -8.865 0.905 -7.712 1.00 96.69 83 TRP A O 1
ATOM 658 N N . MET A 1 84 ? -6.779 0.928 -8.547 1.00 95.69 84 MET A N 1
ATOM 659 C CA . MET A 1 84 ? -6.369 -0.322 -7.898 1.00 95.69 84 MET A CA 1
ATOM 660 C C . MET A 1 84 ? -6.419 -0.213 -6.371 1.00 95.69 84 MET A C 1
ATOM 662 O O . MET A 1 84 ? -6.964 -1.092 -5.701 1.00 95.69 84 MET A O 1
ATOM 666 N N . ALA A 1 85 ? -5.913 0.890 -5.817 1.00 95.44 85 ALA A N 1
ATOM 667 C CA . ALA A 1 85 ? -5.967 1.146 -4.385 1.00 95.44 85 ALA A CA 1
ATOM 668 C C . ALA A 1 85 ? -7.412 1.264 -3.886 1.00 95.44 85 ALA A C 1
ATOM 670 O O . ALA A 1 85 ? -7.742 0.677 -2.858 1.00 95.44 85 ALA A O 1
ATOM 671 N N . LEU A 1 86 ? -8.289 1.960 -4.618 1.00 95.06 86 LEU A N 1
ATOM 672 C CA . LEU A 1 86 ? -9.702 2.107 -4.265 1.00 95.06 86 LEU A CA 1
ATOM 673 C C . LEU A 1 86 ? -10.401 0.748 -4.205 1.00 95.06 86 LEU A C 1
ATOM 675 O O . LEU A 1 86 ? -11.040 0.440 -3.199 1.00 95.06 86 LEU A O 1
ATOM 679 N N . ILE A 1 87 ? -10.236 -0.081 -5.240 1.00 94.88 87 ILE A N 1
ATOM 680 C CA . ILE A 1 87 ? -10.830 -1.422 -5.298 1.00 94.88 87 ILE A CA 1
ATOM 681 C C . ILE A 1 87 ? -10.344 -2.269 -4.120 1.00 94.88 87 ILE A C 1
ATOM 683 O O . ILE A 1 87 ? -11.156 -2.870 -3.423 1.00 94.88 87 ILE A O 1
ATOM 687 N N . VAL A 1 88 ? -9.039 -2.285 -3.837 1.00 93.62 88 VAL A N 1
ATOM 688 C CA . VAL A 1 88 ? -8.488 -3.089 -2.735 1.00 93.62 88 VAL A CA 1
ATOM 689 C C . VAL A 1 88 ? -8.937 -2.580 -1.369 1.00 93.62 88 VAL A C 1
ATOM 691 O O . VAL A 1 88 ? -9.307 -3.385 -0.515 1.00 93.62 88 VAL A O 1
ATOM 694 N N . ILE A 1 89 ? -8.955 -1.263 -1.154 1.00 92.06 89 ILE A N 1
ATOM 695 C CA . ILE A 1 89 ? -9.450 -0.666 0.092 1.00 92.06 89 ILE A CA 1
ATOM 696 C C . ILE A 1 89 ? -10.930 -1.007 0.291 1.00 92.06 89 ILE A C 1
ATOM 698 O O . ILE A 1 89 ? -11.330 -1.322 1.411 1.00 92.06 89 ILE A O 1
ATOM 702 N N . LEU A 1 90 ? -11.737 -0.985 -0.771 1.00 90.75 90 LEU A N 1
ATOM 703 C CA . LEU A 1 90 ? -13.154 -1.336 -0.717 1.00 90.75 90 LEU A CA 1
ATOM 704 C C . LEU A 1 90 ? -13.353 -2.833 -0.440 1.00 90.75 90 LEU A C 1
ATOM 706 O O . LEU A 1 90 ? -14.100 -3.199 0.468 1.00 90.75 90 LEU A O 1
ATOM 710 N N . CYS A 1 91 ? -12.637 -3.697 -1.157 1.00 89.69 91 CYS A N 1
ATOM 711 C CA . CYS A 1 91 ? -12.708 -5.144 -0.982 1.00 89.69 91 CYS A CA 1
ATOM 712 C C . CYS A 1 91 ? -12.266 -5.568 0.423 1.00 89.69 91 CYS A C 1
ATOM 714 O O . CYS A 1 91 ? -13.040 -6.161 1.166 1.00 89.69 91 CYS A O 1
ATOM 716 N N . VAL A 1 92 ? -11.040 -5.228 0.821 1.00 87.88 92 VAL A N 1
ATOM 717 C CA . VAL A 1 92 ? -10.443 -5.692 2.084 1.00 87.88 92 VAL A CA 1
ATOM 718 C C . VAL A 1 92 ? -10.963 -4.899 3.280 1.00 87.88 92 VAL A C 1
ATOM 720 O O . VAL A 1 92 ? -11.209 -5.463 4.341 1.00 87.88 92 VAL A O 1
ATOM 723 N N . GLY A 1 93 ? -11.139 -3.587 3.128 1.00 84.69 93 GLY A N 1
ATOM 724 C CA . GLY A 1 93 ? -11.559 -2.711 4.221 1.00 84.69 93 GLY A CA 1
ATOM 725 C C . GLY A 1 93 ? -13.054 -2.767 4.523 1.00 84.69 93 GLY A C 1
ATOM 726 O O . GLY A 1 93 ? -13.434 -2.485 5.662 1.00 84.69 93 GLY A O 1
ATOM 727 N N . TYR A 1 94 ? -13.893 -3.134 3.545 1.00 83.88 94 TYR A N 1
ATOM 728 C CA . TYR A 1 94 ? -15.350 -3.114 3.693 1.00 83.88 94 TYR A CA 1
ATOM 729 C C . TYR A 1 94 ? -16.022 -4.444 3.332 1.00 83.88 94 TYR A C 1
ATOM 731 O O . TYR A 1 94 ? -16.687 -5.007 4.195 1.00 83.88 94 TYR A O 1
ATOM 739 N N . LEU A 1 95 ? -15.857 -4.966 2.113 1.00 82.75 95 LEU A N 1
ATOM 740 C CA . LEU A 1 95 ? -16.594 -6.163 1.656 1.00 82.75 95 LEU A CA 1
ATOM 741 C C . LEU A 1 95 ? -16.192 -7.448 2.390 1.00 82.75 95 LEU A C 1
ATOM 743 O O . LEU A 1 95 ? -17.042 -8.293 2.673 1.00 82.75 95 LEU A O 1
ATOM 747 N N . PHE A 1 96 ? -14.906 -7.593 2.694 1.00 82.56 96 PHE A N 1
ATOM 748 C CA . PHE A 1 96 ? -14.337 -8.741 3.402 1.00 82.56 96 PHE A CA 1
ATOM 749 C C . PHE A 1 96 ? -14.050 -8.447 4.877 1.00 82.56 96 PHE A C 1
ATOM 751 O O . PHE A 1 96 ? -13.518 -9.297 5.582 1.00 82.56 96 PHE A O 1
ATOM 758 N N . ASN A 1 97 ? -14.396 -7.253 5.359 1.00 81.75 97 ASN A N 1
ATOM 759 C CA . ASN A 1 97 ? -14.181 -6.878 6.748 1.00 81.75 97 ASN A CA 1
ATOM 760 C C . ASN A 1 97 ? -15.413 -7.212 7.588 1.00 81.75 97 ASN A C 1
ATOM 762 O O . ASN A 1 97 ? -16.450 -6.566 7.463 1.00 81.75 97 ASN A O 1
ATOM 766 N N . GLU A 1 98 ? -15.266 -8.155 8.511 1.00 75.56 98 GLU A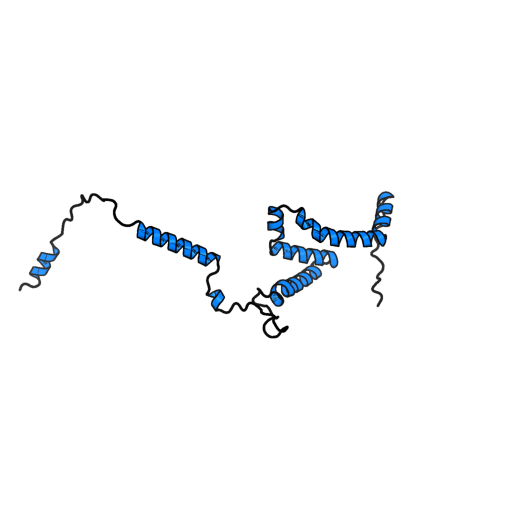 N 1
ATOM 767 C CA . GLU A 1 98 ? -16.323 -8.630 9.413 1.00 75.56 98 GLU A CA 1
ATOM 768 C C . GLU A 1 98 ? -16.913 -7.537 10.318 1.00 75.56 98 GLU A C 1
ATOM 770 O O . GLU A 1 98 ? -18.048 -7.661 10.778 1.00 75.56 98 GLU A O 1
ATOM 775 N N . ASN A 1 99 ? -16.166 -6.452 10.561 1.00 73.88 99 ASN A N 1
ATOM 776 C CA . ASN A 1 99 ? -16.619 -5.303 11.352 1.00 73.88 99 ASN A CA 1
ATOM 777 C C . ASN A 1 99 ? -17.360 -4.241 10.522 1.00 73.88 99 ASN A C 1
ATOM 779 O O . ASN A 1 99 ? -17.869 -3.270 11.089 1.00 73.88 99 ASN A O 1
ATOM 783 N N . SER A 1 100 ? -17.400 -4.391 9.198 1.00 75.81 100 SER A N 1
ATOM 784 C CA . SER A 1 100 ? -18.052 -3.448 8.295 1.00 75.81 100 SER A CA 1
ATOM 785 C C . SER A 1 100 ? -19.503 -3.839 8.026 1.00 75.81 100 SER A C 1
ATOM 787 O O . SER A 1 100 ? -19.848 -5.017 7.943 1.00 75.81 100 SER A O 1
ATOM 789 N N . SER A 1 101 ? -20.364 -2.839 7.832 1.00 68.00 101 SER A N 1
ATOM 790 C CA . SER A 1 101 ? -21.778 -3.044 7.492 1.00 68.00 101 SER A CA 1
ATOM 791 C C . SER A 1 101 ? -21.986 -3.652 6.100 1.00 68.00 101 SER A C 1
ATOM 793 O O . SER A 1 101 ? -23.024 -4.260 5.859 1.00 68.00 101 SER A O 1
ATOM 795 N N . LEU A 1 102 ? -21.003 -3.512 5.201 1.00 69.06 102 LEU A N 1
ATOM 796 C CA . LEU A 1 102 ? -21.010 -4.053 3.833 1.00 69.06 102 LEU A CA 1
ATOM 797 C C . LEU A 1 102 ? -20.349 -5.435 3.710 1.00 69.06 102 LEU A C 1
ATOM 799 O O . LEU A 1 102 ? -20.015 -5.865 2.609 1.00 69.06 102 LEU A O 1
ATOM 803 N N . CYS A 1 103 ? -20.141 -6.132 4.824 1.00 77.81 103 CYS A N 1
ATOM 804 C CA . CYS A 1 103 ? -19.544 -7.457 4.818 1.00 77.81 103 CYS A CA 1
ATOM 805 C C . CYS A 1 103 ? -20.421 -8.463 4.044 1.00 77.81 103 CYS A C 1
ATOM 807 O O . CYS A 1 103 ? -21.564 -8.734 4.419 1.00 77.81 103 CYS A O 1
ATOM 809 N N . ILE A 1 104 ? -19.882 -9.024 2.957 1.00 75.81 104 ILE A N 1
ATOM 810 C CA . ILE A 1 104 ? -20.584 -9.980 2.076 1.00 75.81 104 ILE A CA 1
ATOM 811 C C . ILE A 1 104 ? -20.438 -11.426 2.580 1.00 75.81 104 ILE A C 1
ATOM 813 O O . ILE A 1 104 ? -21.277 -12.278 2.295 1.00 75.81 104 ILE A O 1
ATOM 817 N N . LEU A 1 105 ? -19.409 -11.709 3.383 1.00 70.31 105 LEU A N 1
ATOM 818 C CA . LEU A 1 105 ? -19.015 -13.070 3.768 1.00 70.31 105 LEU A CA 1
ATOM 819 C C . LEU A 1 105 ? -20.017 -13.807 4.680 1.00 70.31 105 LEU A C 1
ATOM 821 O O . LEU A 1 105 ? -19.924 -15.021 4.806 1.00 70.31 105 LEU A O 1
ATOM 825 N N . GLY A 1 106 ? -20.977 -13.115 5.299 1.00 63.78 106 GLY A N 1
ATOM 826 C CA . GLY A 1 106 ? -21.767 -13.661 6.410 1.00 63.78 106 GLY A CA 1
ATOM 827 C C . GLY A 1 106 ? -23.190 -14.117 6.092 1.00 63.78 106 GLY A C 1
ATOM 828 O O . GLY A 1 106 ? -23.755 -14.872 6.871 1.00 63.78 106 GLY A O 1
ATOM 829 N N . LYS A 1 107 ? -23.801 -13.678 4.981 1.00 60.00 107 LYS A N 1
ATOM 830 C CA . LYS A 1 107 ? -25.188 -14.070 4.628 1.00 60.00 107 LYS A CA 1
ATOM 831 C C . LYS A 1 107 ? -25.288 -15.171 3.565 1.00 60.00 107 LYS A C 1
ATOM 833 O O . LYS A 1 107 ? -26.389 -15.602 3.252 1.00 60.00 107 LYS A O 1
ATOM 838 N N . GLY A 1 108 ? -24.158 -15.651 3.047 1.00 57.12 108 GLY A N 1
ATOM 839 C CA . GLY A 1 108 ? -24.111 -16.735 2.056 1.00 57.12 108 GLY A CA 1
ATOM 840 C C . GLY A 1 108 ? -22.697 -17.227 1.733 1.00 57.12 108 GLY A C 1
ATOM 841 O O . GLY A 1 108 ? -22.465 -17.722 0.635 1.00 57.12 108 GLY A O 1
ATOM 842 N N . GLY A 1 109 ? -21.744 -17.012 2.646 1.00 63.41 109 GLY A N 1
ATOM 843 C CA . GLY A 1 109 ? -20.340 -17.377 2.469 1.00 63.41 109 GLY A CA 1
ATOM 844 C C . GLY A 1 109 ? -19.960 -18.692 3.152 1.00 63.41 109 GLY A C 1
ATOM 845 O O . GLY A 1 109 ? -20.792 -19.561 3.395 1.00 63.41 109 GLY A O 1
ATOM 846 N N . ILE A 1 110 ? -18.667 -18.828 3.447 1.00 60.75 110 ILE A N 1
ATOM 847 C CA . ILE A 1 110 ? -18.043 -20.012 4.050 1.00 60.75 110 ILE A CA 1
ATOM 848 C C . ILE A 1 110 ? -18.737 -20.366 5.377 1.00 60.75 110 ILE A C 1
ATOM 850 O O . ILE A 1 110 ? -18.983 -19.490 6.205 1.00 60.75 110 ILE A O 1
ATOM 854 N N . ASN A 1 111 ? -19.018 -21.656 5.594 1.00 51.91 111 ASN A N 1
ATOM 855 C CA . ASN A 1 111 ? -19.600 -22.175 6.835 1.00 51.91 111 ASN A CA 1
ATOM 856 C C . ASN A 1 111 ? -18.803 -21.652 8.059 1.00 51.91 111 ASN A C 1
ATOM 858 O O . ASN A 1 111 ? -17.630 -21.991 8.193 1.00 51.91 111 ASN A O 1
ATOM 862 N N . ASN A 1 112 ? -19.446 -20.857 8.933 1.00 59.41 112 ASN A N 1
ATOM 863 C 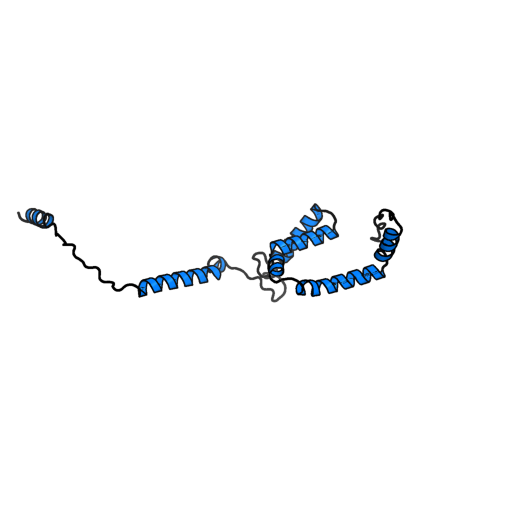CA . ASN A 1 112 ? -18.922 -20.117 10.113 1.00 59.41 112 ASN A CA 1
ATOM 864 C C . ASN A 1 112 ? -18.474 -18.650 9.932 1.00 59.41 112 ASN A C 1
ATOM 866 O O . ASN A 1 112 ? -18.147 -18.007 10.932 1.00 59.41 112 ASN A O 1
ATOM 870 N N . ALA A 1 113 ? -18.503 -18.061 8.735 1.00 60.62 113 ALA A N 1
ATOM 871 C CA . ALA A 1 113 ? -18.225 -16.628 8.596 1.00 60.62 113 ALA A CA 1
ATOM 872 C C . ALA A 1 113 ? -19.397 -15.793 9.153 1.00 60.62 113 ALA A C 1
ATOM 874 O O . ALA A 1 113 ? -20.515 -15.863 8.648 1.00 60.62 113 ALA A O 1
ATOM 875 N N . THR A 1 114 ? -19.156 -14.992 10.196 1.00 62.38 114 THR A N 1
ATOM 876 C CA . THR A 1 114 ? -20.176 -14.118 10.800 1.00 62.38 114 THR A CA 1
ATOM 877 C C . THR A 1 114 ? -19.802 -12.663 10.560 1.00 62.38 114 THR A C 1
ATOM 879 O O . THR A 1 114 ? -18.918 -12.121 11.213 1.00 62.38 114 THR A O 1
ATOM 882 N N . CYS A 1 115 ? -20.500 -11.990 9.649 1.00 67.56 115 CYS A N 1
ATOM 883 C CA . CYS A 1 115 ? -20.441 -10.532 9.605 1.00 67.56 115 CYS A CA 1
ATOM 884 C C . CYS A 1 115 ? -21.153 -9.988 10.846 1.00 67.56 115 CYS A C 1
ATOM 886 O O . CYS A 1 115 ? -22.289 -10.400 11.119 1.00 67.56 115 CYS A O 1
ATOM 888 N N . LYS A 1 116 ? -20.542 -9.045 11.579 1.00 65.94 116 LYS A N 1
ATOM 889 C CA . LYS A 1 116 ? -21.251 -8.313 12.636 1.00 65.94 116 LYS A CA 1
ATOM 890 C C . LYS A 1 116 ? -22.391 -7.544 11.982 1.00 65.94 116 LYS A C 1
ATOM 892 O O . LYS A 1 116 ? -22.224 -6.428 11.497 1.00 65.94 116 LYS A O 1
ATOM 897 N N . THR A 1 117 ? -23.573 -8.147 11.975 1.00 55.84 117 THR A N 1
ATOM 898 C CA . THR A 1 117 ? -24.789 -7.444 11.603 1.00 55.84 117 THR A CA 1
ATOM 899 C C . THR A 1 117 ? -25.034 -6.460 12.732 1.00 55.84 117 THR A C 1
ATOM 901 O O . THR A 1 117 ? -25.567 -6.823 13.780 1.00 55.84 117 THR A O 1
ATOM 904 N N . LYS A 1 118 ? -24.604 -5.209 12.549 1.00 53.81 118 LYS A N 1
ATOM 905 C CA . LYS A 1 118 ? -25.133 -4.108 13.345 1.00 53.81 118 LYS A CA 1
ATOM 906 C C . LYS A 1 118 ? -26.602 -3.984 12.950 1.00 53.81 118 LYS A C 1
ATOM 908 O O . LYS A 1 118 ? -26.944 -3.262 12.021 1.00 53.81 118 LYS A O 1
ATOM 913 N N . GLY A 1 119 ? -27.465 -4.783 13.576 1.00 45.50 119 GLY A N 1
ATOM 914 C CA . GLY A 1 119 ? -28.904 -4.581 13.479 1.00 45.50 119 GLY A CA 1
ATOM 915 C C . GLY A 1 119 ? -29.227 -3.159 13.932 1.00 45.50 119 GLY A C 1
ATOM 916 O O . GLY A 1 119 ? -28.452 -2.562 14.680 1.00 45.50 119 GLY A O 1
ATOM 917 N N . ALA A 1 120 ? -30.377 -2.626 13.523 1.00 48.19 120 ALA A N 1
ATOM 918 C CA . ALA A 1 120 ? -30.866 -1.306 13.938 1.00 48.19 120 ALA A CA 1
ATOM 919 C C . ALA A 1 120 ? -30.797 -1.063 15.472 1.00 48.19 120 ALA A C 1
ATOM 921 O O . ALA A 1 120 ? -30.744 0.073 15.927 1.00 48.19 120 ALA A O 1
ATOM 922 N N . ALA A 1 121 ? -30.696 -2.126 16.278 1.00 49.97 121 ALA A N 1
ATOM 923 C CA . ALA A 1 121 ? -30.414 -2.079 17.711 1.00 49.97 121 ALA A CA 1
ATOM 924 C C . ALA A 1 121 ? -29.039 -1.480 18.105 1.00 49.97 121 ALA A C 1
ATOM 926 O O . ALA A 1 121 ? -28.915 -0.976 19.211 1.00 49.97 121 ALA A O 1
ATOM 927 N N . GLN A 1 122 ? -28.010 -1.493 17.247 1.00 50.25 122 GLN A N 1
ATOM 928 C CA . GLN A 1 122 ? -26.684 -0.899 17.529 1.00 50.25 122 GLN A CA 1
ATOM 929 C C . GLN A 1 122 ? -26.535 0.548 17.051 1.00 50.25 122 GLN A C 1
ATOM 931 O O . GLN A 1 122 ? -25.621 1.231 17.495 1.00 50.25 122 GLN A O 1
ATOM 936 N N . THR A 1 123 ? -27.428 1.037 16.189 1.00 51.38 123 THR A N 1
ATOM 937 C CA . THR A 1 123 ? -27.591 2.485 15.968 1.00 51.38 123 THR A CA 1
ATOM 938 C C . THR A 1 123 ? -28.422 3.137 17.079 1.00 51.38 123 THR A C 1
ATOM 940 O O . THR A 1 123 ? -28.421 4.353 17.202 1.00 51.38 123 THR A O 1
ATOM 943 N N . LEU A 1 124 ? -29.110 2.325 17.893 1.00 55.38 124 LEU A N 1
ATOM 944 C CA . LEU A 1 124 ? -29.882 2.722 19.079 1.00 55.38 124 LEU A CA 1
ATOM 945 C C . LEU A 1 124 ? -29.201 2.332 20.407 1.00 55.38 124 LEU A C 1
ATOM 947 O O . LEU A 1 124 ? -29.691 2.679 21.478 1.00 55.38 124 LEU A O 1
ATOM 951 N N . GLY A 1 125 ? -28.092 1.592 20.349 1.00 54.91 125 GLY A N 1
ATOM 952 C CA . GLY A 1 125 ? -27.319 1.165 21.509 1.00 54.91 125 GLY A CA 1
ATOM 953 C C . GLY A 1 125 ? -26.120 2.081 21.682 1.00 54.91 125 GLY A C 1
ATOM 954 O O . GLY A 1 125 ? -25.289 2.159 20.778 1.00 54.91 125 GLY A O 1
ATOM 955 N N . LEU A 1 126 ? -26.046 2.765 22.826 1.00 58.31 126 LEU A N 1
ATOM 956 C CA . LEU A 1 126 ? -24.993 3.736 23.110 1.00 58.31 126 LEU A CA 1
ATOM 957 C C . LEU A 1 126 ? -23.603 3.143 22.877 1.00 58.31 126 LEU A C 1
ATOM 959 O O . LEU A 1 126 ? -23.278 2.044 23.341 1.00 58.31 126 LEU A O 1
ATOM 963 N N . THR A 1 127 ? -22.770 3.906 22.180 1.00 70.81 127 THR A N 1
ATOM 964 C CA . THR A 1 127 ? -21.349 3.608 22.026 1.00 70.81 127 THR A CA 1
ATOM 965 C C . THR A 1 127 ? -20.664 3.605 23.400 1.00 70.81 127 THR A C 1
ATOM 967 O O . THR A 1 127 ? -21.130 4.240 24.349 1.00 70.81 127 THR A O 1
ATOM 970 N N . GLN A 1 128 ? -19.547 2.882 23.548 1.00 71.00 128 GLN A N 1
ATOM 971 C CA . GLN A 1 128 ? -18.831 2.813 24.834 1.00 71.00 128 GLN A CA 1
ATOM 972 C C . GLN A 1 128 ? -18.459 4.203 25.378 1.00 71.00 128 GLN A C 1
ATOM 974 O O . GLN A 1 128 ? -18.502 4.422 26.587 1.00 71.00 128 GLN A O 1
ATOM 979 N N . GLU A 1 129 ? -18.177 5.157 24.493 1.00 69.31 129 GLU A N 1
ATOM 980 C CA . GLU A 1 129 ? -17.892 6.543 24.860 1.00 69.31 129 GLU A CA 1
ATOM 981 C C . GLU A 1 129 ? -19.134 7.255 25.416 1.00 69.31 129 GLU A C 1
ATOM 983 O O . GLU A 1 129 ? -19.073 7.865 26.485 1.00 69.31 129 GLU A O 1
ATOM 988 N N . GLU A 1 130 ? -20.293 7.096 24.774 1.00 68.94 130 GLU A N 1
ATOM 989 C CA . GLU A 1 130 ? -21.557 7.669 25.251 1.00 68.94 130 GLU A CA 1
ATOM 990 C C . GLU A 1 130 ? -21.989 7.059 26.592 1.00 68.94 130 GLU A C 1
ATOM 992 O O . GLU A 1 130 ? -22.460 7.786 27.466 1.00 68.94 130 GLU A O 1
ATOM 997 N N . THR A 1 131 ? -21.765 5.759 26.823 1.00 78.44 131 THR A N 1
ATOM 998 C CA . THR A 1 131 ? -22.069 5.127 28.125 1.00 78.44 131 THR A CA 1
ATOM 999 C C . THR A 1 131 ? -21.192 5.646 29.268 1.00 78.44 131 THR A C 1
ATOM 1001 O O . THR A 1 131 ? -21.673 5.798 30.394 1.00 78.44 131 THR A O 1
ATOM 1004 N N . ALA A 1 132 ? -19.922 5.966 28.997 1.00 83.31 132 ALA A N 1
ATOM 1005 C CA . ALA A 1 132 ? -19.016 6.545 29.987 1.00 83.31 132 ALA A CA 1
ATOM 1006 C C . ALA A 1 132 ? -19.423 7.983 30.343 1.00 83.31 132 ALA A C 1
ATOM 1008 O O . ALA A 1 132 ? -19.428 8.352 31.522 1.00 83.31 132 ALA A O 1
ATOM 1009 N N . ILE A 1 133 ? -19.839 8.769 29.344 1.00 89.19 133 ILE A N 1
ATOM 1010 C CA . ILE A 1 133 ? -20.378 10.118 29.549 1.00 89.19 133 ILE A CA 1
ATOM 1011 C C . ILE A 1 133 ? -21.662 10.051 30.377 1.00 89.19 133 ILE A C 1
ATOM 1013 O O . ILE A 1 133 ? -21.773 10.768 31.372 1.00 89.19 133 ILE A O 1
ATOM 1017 N N . LEU A 1 134 ? -22.591 9.152 30.043 1.00 86.69 134 LEU A N 1
ATOM 1018 C CA . LEU A 1 134 ? -23.856 9.003 30.768 1.00 86.69 134 LEU A CA 1
ATOM 1019 C C . LEU A 1 134 ? -23.636 8.596 32.226 1.00 86.69 134 LEU A C 1
ATOM 1021 O O . LEU A 1 134 ? -24.222 9.194 33.126 1.00 86.69 134 LEU A O 1
ATOM 1025 N N . LYS A 1 135 ? -22.703 7.672 32.480 1.00 89.75 135 LYS A N 1
ATOM 1026 C CA . LYS A 1 135 ? -22.298 7.298 33.841 1.00 89.75 135 LYS A CA 1
ATOM 1027 C C . LYS A 1 135 ? -21.705 8.483 34.608 1.00 89.75 135 LYS A C 1
ATOM 1029 O O . LYS A 1 135 ? -22.018 8.665 35.780 1.00 89.75 135 LYS A O 1
ATOM 1034 N N . SER A 1 136 ? -20.891 9.311 33.950 1.00 89.69 136 SER A N 1
ATOM 1035 C CA . SER A 1 136 ? -20.312 10.510 34.569 1.00 89.69 136 SER A CA 1
ATOM 1036 C C . SER A 1 136 ? -21.361 11.588 34.875 1.00 89.69 136 SER A C 1
ATOM 1038 O O . SER A 1 136 ? -21.276 12.251 35.905 1.00 89.69 136 SER A O 1
ATOM 1040 N N . LEU A 1 137 ? -22.376 11.745 34.021 1.00 90.94 137 LEU A N 1
ATOM 1041 C CA . LEU A 1 137 ? -23.490 12.672 34.233 1.00 90.94 137 LEU A CA 1
ATOM 1042 C C . LEU A 1 137 ? -24.402 12.195 35.366 1.00 90.94 137 LEU A C 1
ATOM 1044 O O . LEU A 1 137 ? -24.806 12.999 36.202 1.00 90.94 137 LEU A O 1
ATOM 1048 N N . GLN A 1 138 ? -24.666 10.893 35.435 1.00 90.06 138 GLN A N 1
ATOM 1049 C CA . GLN A 1 138 ? -25.478 10.290 36.487 1.00 90.06 138 GLN A CA 1
ATOM 1050 C C . GLN A 1 138 ? -24.779 10.342 37.855 1.00 90.06 138 GLN A C 1
ATOM 1052 O O . GLN A 1 138 ? -25.430 10.632 38.853 1.00 90.06 138 GLN A O 1
ATOM 1057 N N . ASP A 1 139 ? -23.455 10.158 37.902 1.00 90.94 139 ASP A N 1
ATOM 1058 C CA . ASP A 1 139 ? -22.656 10.317 39.130 1.00 90.94 139 ASP A CA 1
ATOM 1059 C C . ASP A 1 139 ? -22.567 11.786 39.586 1.00 90.94 139 ASP A C 1
ATOM 1061 O O . ASP A 1 139 ? -22.517 12.088 40.777 1.00 90.94 139 ASP A O 1
ATOM 1065 N N . LYS A 1 140 ? -22.596 12.737 38.643 1.00 89.44 140 LYS A N 1
ATOM 1066 C CA . LYS A 1 140 ? -22.720 14.164 38.971 1.00 89.44 140 LYS A CA 1
ATOM 1067 C C . LYS A 1 140 ? -24.114 14.513 39.492 1.00 89.44 140 LYS A C 1
ATOM 1069 O O . LYS A 1 140 ? -24.203 15.268 40.454 1.00 89.44 140 LYS A O 1
ATOM 1074 N N . ALA A 1 141 ? -25.172 13.969 38.893 1.00 88.88 141 ALA A N 1
ATOM 1075 C CA . ALA A 1 141 ? -26.548 14.174 39.342 1.00 88.88 141 ALA A CA 1
ATOM 1076 C C . ALA A 1 141 ? -26.778 13.616 40.757 1.00 88.88 141 ALA A C 1
ATOM 1078 O O . ALA A 1 141 ? -27.273 14.338 41.618 1.00 88.88 141 ALA A O 1
ATOM 1079 N N . SER A 1 142 ? -26.314 12.397 41.049 1.00 79.31 142 SER A N 1
ATOM 1080 C CA . SER A 1 142 ? -26.438 11.805 42.389 1.00 79.31 142 SER A CA 1
ATOM 1081 C C . SER A 1 142 ? -25.638 12.570 43.452 1.00 79.31 142 SER A C 1
ATOM 1083 O O . SER A 1 142 ? -26.102 12.750 44.575 1.00 79.31 142 SER A O 1
ATOM 1085 N N . LYS A 1 143 ? -24.456 13.103 43.112 1.00 76.44 143 LYS A N 1
ATOM 1086 C CA . LYS A 1 143 ? -23.676 13.963 44.023 1.00 76.44 143 LYS A CA 1
ATOM 1087 C C . LYS A 1 143 ? -24.345 15.308 44.317 1.00 76.44 143 LYS A C 1
ATOM 1089 O O . LYS A 1 143 ? -24.051 15.893 45.357 1.00 76.44 143 LYS A O 1
ATOM 1094 N N . LEU A 1 144 ? -25.203 15.810 43.428 1.00 66.50 144 LEU A N 1
ATOM 1095 C CA . LEU A 1 144 ? -25.996 17.017 43.678 1.00 66.50 144 LEU A CA 1
ATOM 1096 C C . LEU A 1 144 ? -27.172 16.718 44.618 1.00 66.50 144 LEU A C 1
ATOM 1098 O O . LEU A 1 144 ? -27.415 17.512 45.521 1.00 66.50 144 LEU A O 1
ATOM 1102 N N . GLU A 1 145 ? -27.812 15.551 44.493 1.00 57.50 145 GLU A N 1
ATOM 1103 C CA . GLU A 1 145 ? -28.860 15.100 45.426 1.00 57.50 145 GLU A CA 1
ATOM 1104 C C . GLU A 1 145 ? -28.312 14.827 46.838 1.00 57.50 145 GLU A C 1
ATOM 1106 O O . GLU A 1 145 ? -28.953 15.158 47.829 1.00 57.50 145 GLU A O 1
ATOM 1111 N N . VAL A 1 146 ? -27.082 14.314 46.956 1.00 56.75 146 VAL A N 1
ATOM 1112 C CA . VAL A 1 146 ? -26.427 14.059 48.257 1.00 56.75 146 VAL A CA 1
ATOM 1113 C C . VAL A 1 146 ? -25.910 15.345 48.932 1.00 56.75 146 VAL A C 1
ATOM 1115 O O . VAL A 1 146 ? -25.616 15.336 50.125 1.00 56.75 146 VAL A O 1
ATOM 1118 N N . LYS A 1 147 ? -25.806 16.476 48.216 1.00 45.06 147 LYS A N 1
ATOM 1119 C CA . LYS A 1 147 ? -25.271 17.739 48.766 1.00 45.06 147 LYS A CA 1
ATOM 1120 C C . LYS A 1 147 ? -26.348 18.716 49.260 1.00 45.06 147 LYS A C 1
ATOM 1122 O O . LYS A 1 147 ? -26.009 19.829 49.660 1.00 45.06 147 LYS A O 1
ATOM 1127 N N . GLN A 1 148 ? -27.624 18.336 49.260 1.00 44.78 148 GLN A N 1
ATOM 1128 C CA . GLN A 1 148 ? -28.710 19.253 49.601 1.00 44.78 148 GLN A CA 1
ATOM 1129 C C . GLN A 1 148 ? -29.448 18.855 50.891 1.00 44.78 148 GLN A C 1
ATOM 1131 O O .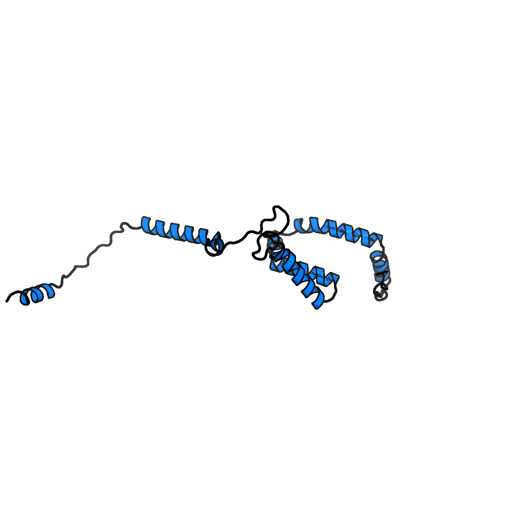 GLN A 1 148 ? -30.514 18.267 50.829 1.00 44.78 148 GLN A O 1
ATOM 1136 N N . GLU A 1 149 ? -28.869 19.228 52.044 1.00 38.62 149 GLU A N 1
ATOM 1137 C CA . GLU A 1 149 ? -29.546 19.769 53.249 1.00 38.62 149 GLU A CA 1
ATOM 1138 C C . GLU A 1 149 ? -28.501 20.217 54.308 1.00 38.62 149 GLU A C 1
ATOM 1140 O O . GLU A 1 149 ? -27.471 19.562 54.457 1.00 38.62 149 GLU A O 1
ATOM 1145 N N . PRO A 1 150 ? -28.752 21.265 55.120 1.00 41.34 150 PRO A N 1
ATOM 1146 C CA . PRO A 1 150 ? -28.888 22.685 54.794 1.00 41.34 150 PRO A CA 1
ATOM 1147 C C . PRO A 1 150 ? -27.638 23.500 55.222 1.00 41.34 150 PRO A C 1
ATOM 1149 O O . PRO A 1 150 ? -26.953 23.167 56.184 1.00 41.34 150 PRO A O 1
ATOM 1152 N N . ALA A 1 151 ? -27.363 24.627 54.558 1.00 37.62 151 ALA A N 1
ATOM 1153 C CA . ALA A 1 151 ? -26.550 25.704 55.133 1.00 37.62 151 ALA A CA 1
ATOM 1154 C C . ALA A 1 151 ? -27.506 26.819 55.580 1.00 37.62 151 ALA A C 1
ATOM 1156 O O . ALA A 1 151 ? -28.328 27.273 54.784 1.00 37.62 151 ALA A O 1
ATOM 1157 N N . GLU A 1 152 ? -27.431 27.213 56.854 1.00 43.50 152 GLU A N 1
ATOM 1158 C CA . GLU A 1 152 ? -28.274 28.239 57.476 1.00 43.50 152 GLU A CA 1
ATOM 1159 C C . GLU A 1 152 ? -28.274 29.544 56.666 1.00 43.50 152 GLU A C 1
ATOM 1161 O O . GLU A 1 152 ? -27.269 30.250 56.578 1.00 43.50 152 GLU A O 1
ATOM 1166 N N . VAL A 1 153 ? -29.429 29.903 56.105 1.00 46.09 153 VAL A N 1
ATOM 1167 C CA . VAL A 1 153 ? -29.676 31.250 55.589 1.00 46.09 153 VAL A CA 1
ATOM 1168 C C . VAL A 1 153 ? -30.491 31.988 56.641 1.00 46.09 153 VAL A C 1
ATOM 1170 O O . VAL A 1 153 ? -31.654 31.676 56.881 1.00 46.09 153 VAL A O 1
ATOM 1173 N N . ASN A 1 154 ? -29.858 32.969 57.284 1.00 50.12 154 ASN A N 1
ATOM 1174 C CA . ASN A 1 154 ? -30.484 33.893 58.225 1.00 50.12 154 ASN A CA 1
ATOM 1175 C C . ASN A 1 154 ? -31.647 34.637 57.540 1.00 50.12 154 ASN A C 1
ATOM 1177 O O . ASN A 1 154 ? -31.450 35.648 56.863 1.00 50.12 154 ASN A O 1
ATOM 1181 N N . THR A 1 155 ? -32.880 34.169 57.720 1.00 45.28 155 THR A N 1
ATOM 1182 C CA . THR A 1 155 ? -34.083 34.877 57.271 1.00 45.28 155 THR A CA 1
ATOM 1183 C C . THR A 1 155 ? -34.429 36.010 58.235 1.00 45.28 155 THR A C 1
ATOM 1185 O O . THR A 1 155 ? -35.387 35.938 59.000 1.00 45.28 155 THR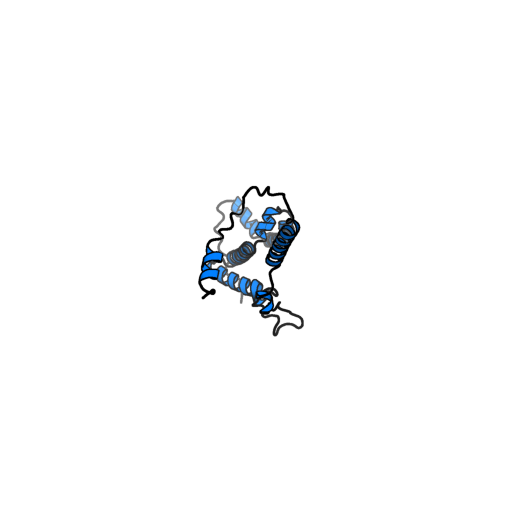 A O 1
ATOM 1188 N N . LYS A 1 156 ? -33.685 37.118 58.153 1.00 48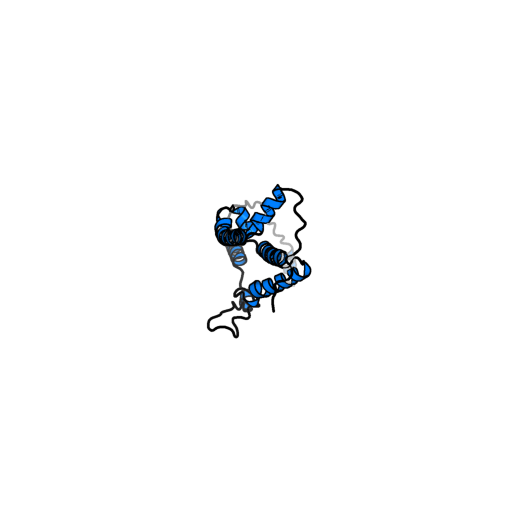.12 156 LYS A N 1
ATOM 1189 C CA . LYS A 1 156 ? -34.283 38.445 58.353 1.00 48.12 156 LYS A CA 1
ATOM 1190 C C . LYS A 1 156 ? -34.788 38.948 57.004 1.00 48.12 156 LYS A C 1
ATOM 1192 O O . LYS A 1 156 ? -34.139 39.751 56.346 1.00 48.12 156 LYS A O 1
ATOM 1197 N N . PHE A 1 157 ? -35.968 38.493 56.606 1.00 43.25 157 PHE A N 1
ATOM 1198 C CA . PHE A 1 157 ? -36.786 39.229 55.649 1.00 43.25 157 PHE A CA 1
ATOM 1199 C C . PHE A 1 157 ? -38.253 38.979 55.990 1.00 43.25 157 PHE A C 1
ATOM 1201 O O . PHE A 1 157 ? -38.763 37.871 55.848 1.00 43.25 157 PHE A O 1
ATOM 1208 N N . GLY A 1 158 ? -38.896 39.999 56.557 1.00 42.69 158 GLY A N 1
ATOM 1209 C CA . GLY A 1 158 ? -40.274 39.922 57.019 1.00 42.69 158 GLY A CA 1
ATOM 1210 C C . GLY A 1 158 ? -41.238 39.713 55.855 1.00 42.69 158 GLY A C 1
ATOM 1211 O O . GLY A 1 158 ? -41.327 40.544 54.953 1.00 42.69 158 GLY A O 1
ATOM 1212 N N . LEU A 1 159 ? -41.999 38.623 55.909 1.00 43.41 159 LEU A N 1
ATOM 1213 C CA . LEU A 1 159 ? -43.183 38.412 55.083 1.00 43.41 159 LEU A CA 1
ATOM 1214 C C . LEU A 1 159 ? -44.273 39.402 55.515 1.00 43.41 159 LEU A C 1
ATOM 1216 O O . LEU A 1 159 ? -44.985 39.183 56.494 1.00 43.41 159 LEU A O 1
ATOM 1220 N N . LYS A 1 160 ? -44.414 40.510 54.783 1.00 51.19 160 LYS A N 1
ATOM 1221 C CA . LYS A 1 160 ? -45.573 41.400 54.908 1.00 51.19 160 LYS A CA 1
ATOM 1222 C C . LYS A 1 160 ? -46.706 40.820 54.057 1.00 51.19 160 LYS A C 1
ATOM 1224 O O . LYS A 1 160 ? -46.756 41.038 52.851 1.00 51.19 160 LYS A O 1
ATOM 1229 N N . SER A 1 161 ? -47.584 40.039 54.685 1.00 55.91 161 SER A N 1
ATOM 1230 C CA . SER A 1 161 ? -48.790 39.505 54.042 1.00 55.91 161 SER A CA 1
ATOM 1231 C C . SER A 1 161 ? -49.720 40.658 53.650 1.00 55.91 161 SER A C 1
ATOM 1233 O O . SER A 1 161 ? -50.164 41.427 54.506 1.00 55.91 161 SER A O 1
ATOM 1235 N N . HIS A 1 162 ? -49.976 40.829 52.352 1.00 55.72 162 HIS A N 1
ATOM 1236 C CA . HIS A 1 162 ? -50.867 41.870 51.844 1.00 55.72 162 HIS A CA 1
ATOM 1237 C C . HIS A 1 162 ? -52.320 41.383 51.927 1.00 55.72 162 HIS A C 1
ATOM 1239 O O . HIS A 1 162 ? -52.879 40.845 50.974 1.00 55.72 162 HIS A O 1
ATOM 1245 N N . ASP A 1 163 ? -52.935 41.590 53.092 1.00 62.19 163 ASP A N 1
ATOM 1246 C CA . ASP A 1 163 ? -54.299 41.172 53.468 1.00 62.19 163 ASP A CA 1
ATOM 1247 C C . ASP A 1 163 ? -55.429 41.922 52.715 1.00 62.19 163 ASP A C 1
ATOM 1249 O O . ASP A 1 163 ? -56.588 41.951 53.127 1.00 62.19 163 ASP A O 1
ATOM 1253 N N . GLN A 1 164 ? -55.108 42.577 51.595 1.00 61.56 164 GLN A N 1
ATOM 1254 C CA . GLN A 1 164 ? -56.054 43.424 50.868 1.00 61.56 164 GLN A CA 1
ATOM 1255 C C . GLN A 1 164 ? -57.092 42.599 50.088 1.00 61.56 164 GLN A C 1
ATOM 1257 O O . GLN A 1 164 ? -58.256 42.987 50.024 1.00 61.56 164 GLN A O 1
ATOM 1262 N N . TYR A 1 165 ? -56.717 41.433 49.553 1.00 58.03 165 TYR A N 1
ATOM 1263 C CA . TYR A 1 165 ? -57.628 40.602 48.754 1.00 58.03 165 TYR A CA 1
ATOM 1264 C C . TYR A 1 165 ? -58.629 39.808 49.610 1.00 58.03 165 TYR A C 1
ATOM 1266 O O . TYR A 1 165 ? -59.747 39.551 49.166 1.00 58.03 165 TYR A O 1
ATOM 1274 N N . SER A 1 166 ? -58.293 39.490 50.867 1.00 63.09 166 SER A N 1
ATOM 1275 C CA . SER A 1 166 ? -59.175 38.719 51.762 1.00 63.09 166 SER A CA 1
ATOM 1276 C C . SER A 1 166 ? -60.403 39.516 52.232 1.00 63.09 166 SER A C 1
ATOM 1278 O O . SER A 1 166 ? -61.444 38.939 52.557 1.00 63.09 166 SER A O 1
ATOM 1280 N N . LYS A 1 167 ? -60.303 40.852 52.281 1.00 64.69 167 LYS A N 1
ATOM 1281 C CA . LYS A 1 167 ? -61.413 41.746 52.655 1.00 64.69 167 LYS A CA 1
ATOM 1282 C C . LYS A 1 167 ? -62.364 42.002 51.490 1.00 64.69 167 LYS A C 1
ATOM 1284 O O . LYS A 1 167 ? -63.573 41.984 51.695 1.00 64.69 167 LYS A O 1
ATOM 1289 N N . VAL A 1 168 ? -61.833 42.156 50.276 1.00 67.00 168 VAL A N 1
ATOM 1290 C CA . VAL A 1 168 ? -62.647 42.324 49.058 1.00 67.00 168 VAL A CA 1
ATOM 1291 C C . VAL A 1 168 ? -63.468 41.060 48.780 1.00 67.00 168 VAL A C 1
ATOM 1293 O O . VAL A 1 168 ? -64.660 41.150 48.502 1.00 67.00 168 VAL A O 1
ATOM 1296 N N . MET A 1 169 ? -62.871 39.877 48.966 1.00 65.69 169 MET A N 1
ATOM 1297 C CA . MET A 1 169 ? -63.560 38.595 48.761 1.00 65.69 169 MET A CA 1
ATOM 1298 C C . MET A 1 169 ? -64.672 38.326 49.786 1.00 65.69 169 MET A C 1
ATOM 1300 O O . MET A 1 169 ? -65.649 37.663 49.459 1.00 65.69 169 MET A O 1
ATOM 1304 N N . ARG A 1 170 ? -64.569 38.870 51.008 1.00 70.19 170 ARG A N 1
ATOM 1305 C CA . ARG A 1 170 ? -65.641 38.780 52.016 1.00 70.19 170 ARG A CA 1
ATOM 1306 C C . ARG A 1 170 ? -66.799 39.745 51.752 1.00 70.19 170 ARG A C 1
ATOM 1308 O O . ARG A 1 170 ? -67.926 39.419 52.096 1.00 70.19 170 ARG A O 1
ATOM 1315 N N . GLY A 1 171 ? -66.541 40.891 51.120 1.00 71.44 171 GLY A N 1
ATOM 1316 C CA . GLY A 1 171 ? -67.588 41.843 50.730 1.00 71.44 171 GLY A CA 1
ATOM 1317 C C . GLY A 1 171 ? -68.416 41.397 49.520 1.00 71.44 171 GLY A C 1
ATOM 1318 O O . GLY A 1 171 ? -69.570 41.786 49.406 1.00 71.44 171 GLY A O 1
ATOM 1319 N N . LEU A 1 172 ? -67.854 40.558 48.640 1.00 70.06 172 LEU A N 1
ATOM 1320 C CA . LEU A 1 172 ? -68.541 40.070 47.435 1.00 70.06 172 LEU A CA 1
ATOM 1321 C C . LEU A 1 172 ? -69.467 38.863 47.670 1.00 70.06 172 LEU A C 1
ATOM 1323 O O . LEU A 1 172 ? -70.277 38.553 46.806 1.00 70.06 172 LEU A O 1
ATOM 1327 N N . TRP A 1 173 ? -69.333 38.176 48.807 1.00 66.56 173 TRP A N 1
ATOM 1328 C CA . TRP A 1 173 ? -70.109 36.977 49.169 1.00 66.56 173 TRP A CA 1
ATOM 1329 C C . TRP A 1 173 ? -70.970 37.176 50.432 1.00 66.56 173 TRP A C 1
ATOM 1331 O O . TRP A 1 173 ? -71.466 36.209 51.004 1.00 66.56 173 TRP A O 1
ATOM 1341 N N . GLY A 1 174 ? -71.120 38.425 50.884 1.00 68.50 174 GLY A N 1
ATOM 1342 C CA . GLY A 1 174 ? -71.822 38.801 52.113 1.00 68.50 174 GLY A CA 1
ATOM 1343 C C . GLY A 1 174 ? -72.907 39.859 51.905 1.00 68.50 174 GLY A C 1
ATOM 1344 O O . GLY A 1 174 ? -72.892 40.868 52.608 1.00 68.50 174 GLY A O 1
ATOM 1345 N N . GLN A 1 175 ? -73.808 39.632 50.947 1.00 50.75 175 GLN A N 1
ATOM 1346 C CA . GLN A 1 175 ? -75.136 40.254 50.813 1.00 50.75 175 GLN A CA 1
ATOM 1347 C C . GLN A 1 175 ? -76.096 39.192 50.280 1.00 50.75 175 GLN A C 1
ATOM 1349 O O . GLN A 1 175 ? -75.733 38.554 49.266 1.00 50.75 175 GLN A O 1
#

Secondary structure (DSSP, 8-state):
----PPPP-PPPPSSHHHHHHHHHHHSHHHHHHHHHHHHHHHHHGGGGS-HHHHHHHT-HHHHHHHHHHHHHHHH--HHHHHHHHHHHHHIIIIIS-TTSTT--TTTTSSTT-------HHHHSSPPHHHHHHHHHHHHHHHHHHTT-S-------------THHHHHHHHSS--

pLDDT: mean 75.97, std 16.79, range [37.62, 96.69]

Radius of gyration: 37.31 Å; chains: 1; bounding box: 108×66×82 Å